Protein AF-A0A2D4LX87-F1 (afdb_monomer)

Solvent-accessible surface area (backbone atoms only 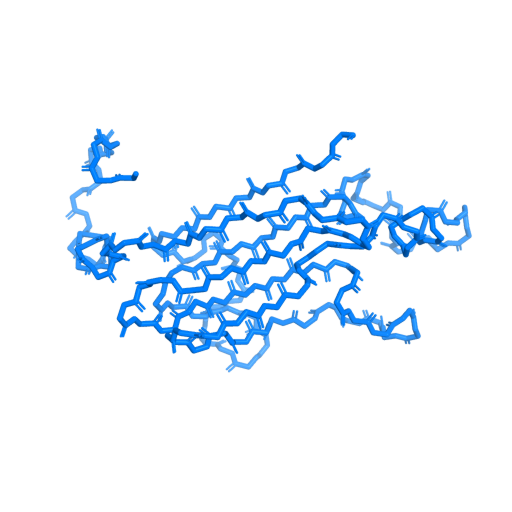— not comparable to full-atom values): 7524 Å² total; per-residue (Å²): 117,94,82,64,87,62,94,69,82,49,65,66,34,54,57,49,60,68,52,34,70,70,32,67,46,80,44,83,53,98,79,29,32,35,37,34,31,59,12,90,42,43,32,25,38,34,28,59,48,66,49,62,90,88,51,93,65,86,59,66,45,76,43,48,52,80,39,71,45,69,51,36,33,64,70,53,29,61,68,65,68,55,94,80,49,75,80,62,64,79,46,93,56,51,58,44,30,35,40,37,26,53,74,46,64,41,28,93,94,36,94,32,68,45,68,86,71,37,74,46,64,54,75,45,76,65,130

pLDDT: mean 85.05, std 15.91, range [44.09, 98.56]

Foldseek 3Di:
DLPDDDVPPPPQLVVQSVQCVVNWDWDQDPFAIKIARQTQAKKWKWAPQQDDLPDPDIDIDIAHHGDMDRQTGPVSLVVSPDPPPPVVVVDVQRSQKMKMATRADEPDVHPHPDSVPGSDIDMDGDD

Structure (mmCIF, N/CA/C/O backbone):
data_AF-A0A2D4LX87-F1
#
_entry.id   AF-A0A2D4LX87-F1
#
loop_
_atom_site.group_PDB
_atom_site.id
_atom_site.type_symbol
_atom_site.label_atom_id
_atom_site.label_alt_id
_atom_site.label_comp_id
_atom_site.label_asym_id
_atom_site.label_entity_id
_atom_site.label_seq_id
_atom_site.pdbx_PDB_ins_code
_atom_site.Cartn_x
_atom_site.Cartn_y
_atom_site.Cartn_z
_atom_site.occupancy
_atom_site.B_iso_or_equiv
_atom_site.auth_seq_id
_atom_site.auth_comp_id
_atom_site.auth_asym_id
_atom_site.auth_atom_id
_atom_site.pdbx_PDB_model_num
ATOM 1 N N . LEU A 1 1 ? 4.183 -9.083 11.872 1.00 60.09 1 LEU A N 1
ATOM 2 C CA . LEU A 1 1 ? 4.337 -7.751 12.520 1.00 60.09 1 LEU A CA 1
ATOM 3 C C . LEU A 1 1 ? 4.019 -7.750 14.021 1.00 60.09 1 LEU A C 1
ATOM 5 O O . LEU A 1 1 ? 4.674 -7.015 14.745 1.00 60.09 1 LEU A O 1
ATOM 9 N N . GLY A 1 2 ? 3.056 -8.545 14.514 1.00 57.84 2 GLY A N 1
ATOM 10 C CA . GLY A 1 2 ? 2.682 -8.560 15.942 1.00 57.84 2 GLY A CA 1
ATOM 11 C C . GLY A 1 2 ? 3.792 -8.967 16.925 1.00 57.84 2 GLY A C 1
ATOM 12 O O . GLY A 1 2 ? 3.725 -8.580 18.082 1.00 57.84 2 GLY A O 1
ATOM 13 N N . GLN A 1 3 ? 4.823 -9.676 16.455 1.00 53.53 3 GLN A N 1
ATOM 14 C CA . GLN A 1 3 ? 5.973 -10.123 17.256 1.00 53.53 3 GLN A CA 1
ATOM 15 C C . GLN A 1 3 ? 7.212 -9.215 17.147 1.00 53.53 3 GLN A C 1
ATOM 17 O O . GLN A 1 3 ? 8.218 -9.476 17.797 1.00 53.53 3 GLN A O 1
ATOM 22 N N . LEU A 1 4 ? 7.173 -8.154 16.329 1.00 60.81 4 LEU A N 1
ATOM 23 C CA . LEU A 1 4 ? 8.292 -7.213 16.244 1.00 60.81 4 LEU A CA 1
ATOM 24 C C . LEU A 1 4 ? 8.262 -6.299 17.472 1.00 60.81 4 LEU A C 1
ATOM 26 O O . LEU A 1 4 ? 7.473 -5.350 17.530 1.00 60.81 4 LEU A O 1
ATOM 30 N N . ASN A 1 5 ? 9.107 -6.583 18.460 1.00 53.81 5 ASN A N 1
ATOM 31 C CA . ASN A 1 5 ? 9.314 -5.684 19.587 1.00 53.81 5 ASN A CA 1
ATOM 32 C C . ASN A 1 5 ? 10.016 -4.424 19.083 1.00 53.81 5 ASN A C 1
ATOM 34 O O . ASN A 1 5 ? 11.194 -4.435 18.752 1.00 53.81 5 ASN A O 1
ATOM 38 N N . SER A 1 6 ? 9.266 -3.329 19.002 1.00 62.44 6 SER A N 1
ATOM 39 C CA . SER A 1 6 ? 9.862 -2.001 19.019 1.00 62.44 6 SER A CA 1
ATOM 40 C C . SER A 1 6 ? 9.615 -1.459 20.414 1.00 62.44 6 SER A C 1
ATOM 42 O O . SER A 1 6 ? 8.446 -1.381 20.800 1.00 62.44 6 SER A O 1
ATOM 44 N N . ASP A 1 7 ? 10.646 -0.996 21.117 1.00 58.88 7 ASP A N 1
ATOM 45 C CA . ASP A 1 7 ? 10.539 -0.321 22.429 1.00 58.88 7 ASP A CA 1
ATOM 46 C C . ASP A 1 7 ? 9.758 1.009 22.379 1.00 58.88 7 ASP A C 1
ATOM 48 O O . ASP A 1 7 ? 9.729 1.805 23.319 1.00 58.88 7 ASP A O 1
ATOM 52 N N . ASN A 1 8 ? 9.094 1.273 21.256 1.00 60.53 8 ASN A N 1
ATOM 53 C CA . ASN A 1 8 ? 8.313 2.456 21.007 1.00 60.53 8 ASN A CA 1
ATOM 54 C C . ASN A 1 8 ? 7.007 2.409 21.821 1.00 60.53 8 ASN A C 1
ATOM 56 O O . ASN A 1 8 ? 6.001 1.830 21.405 1.00 60.53 8 ASN A O 1
ATOM 60 N N . LYS A 1 9 ? 7.025 3.072 22.983 1.00 64.94 9 LYS A N 1
ATOM 61 C CA . LYS A 1 9 ? 5.884 3.269 23.901 1.00 64.94 9 LYS A CA 1
ATOM 62 C C . LYS A 1 9 ? 4.754 4.135 23.319 1.00 64.94 9 LYS A C 1
ATOM 64 O O . LYS A 1 9 ? 3.827 4.509 24.033 1.00 64.94 9 LYS A O 1
ATOM 69 N N . ASN A 1 10 ? 4.809 4.492 22.035 1.00 83.62 10 ASN A N 1
ATOM 70 C CA . ASN A 1 10 ? 3.800 5.336 21.414 1.00 83.62 10 ASN A CA 1
ATOM 71 C C . ASN A 1 10 ? 2.455 4.596 21.302 1.00 83.62 10 ASN A C 1
ATOM 73 O O . ASN A 1 10 ? 2.272 3.687 20.488 1.00 83.62 10 ASN A O 1
ATOM 77 N N . HIS A 1 11 ? 1.481 5.046 22.091 1.00 86.69 11 HIS A N 1
ATOM 78 C CA . HIS A 1 11 ? 0.128 4.496 22.1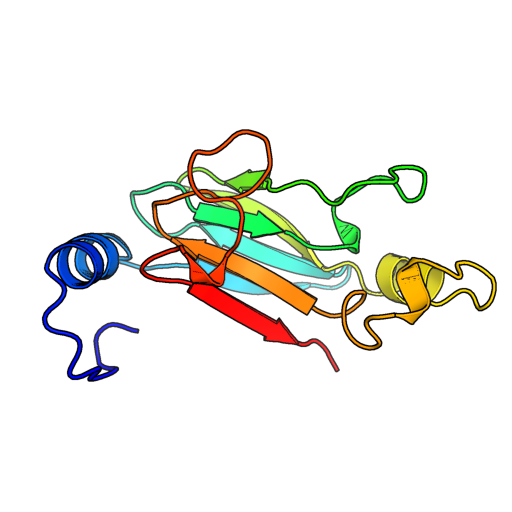49 1.00 86.69 11 HIS A CA 1
ATOM 79 C C . HIS A 1 11 ? -0.577 4.449 20.780 1.00 86.69 11 HIS A C 1
ATOM 81 O O . HIS A 1 11 ? -1.363 3.538 20.510 1.00 86.69 11 HIS A O 1
ATOM 87 N N . LEU A 1 12 ? -0.279 5.388 19.871 1.00 87.69 12 LEU A N 1
ATOM 88 C CA . LEU A 1 12 ? -0.835 5.364 18.517 1.00 87.69 12 LEU A CA 1
ATOM 89 C C . LEU A 1 12 ? -0.302 4.178 17.699 1.00 87.69 12 LEU A C 1
ATOM 91 O O . LEU A 1 12 ? -1.067 3.561 16.956 1.00 87.69 12 LEU A O 1
ATOM 95 N N . VAL A 1 13 ? 0.984 3.848 17.846 1.00 88.62 13 VAL A N 1
ATOM 96 C CA . VAL A 1 13 ? 1.618 2.712 17.160 1.00 88.62 13 VAL A CA 1
ATOM 97 C C . VAL A 1 13 ? 1.003 1.405 17.638 1.00 88.62 13 VAL A C 1
ATOM 99 O O . VAL A 1 13 ? 0.608 0.584 16.815 1.00 88.62 13 VAL A O 1
ATOM 102 N N . GLN A 1 14 ? 0.824 1.244 18.950 1.00 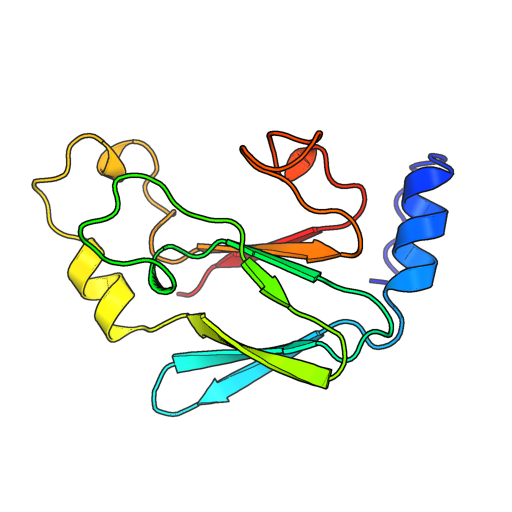90.00 14 GLN A N 1
ATOM 103 C CA . GLN A 1 14 ? 0.178 0.062 19.529 1.00 90.00 14 GLN A CA 1
ATOM 104 C C . GLN A 1 14 ? -1.267 -0.100 19.032 1.00 90.00 14 GLN A C 1
ATOM 106 O O . GLN A 1 14 ? -1.647 -1.177 18.569 1.00 90.00 14 GLN A O 1
ATOM 111 N N . LYS A 1 15 ? -2.052 0.988 19.030 1.00 91.19 15 LYS A N 1
ATOM 112 C CA . LYS A 1 15 ? -3.427 0.991 18.504 1.00 91.19 15 LYS A CA 1
ATOM 113 C C . LYS A 1 15 ? -3.501 0.605 17.031 1.00 91.19 15 LYS A C 1
ATOM 115 O O . LYS A 1 15 ? -4.407 -0.128 16.646 1.00 91.19 15 LYS A O 1
ATOM 120 N N . VAL A 1 16 ? -2.597 1.113 16.192 1.00 92.75 16 VAL A N 1
ATOM 121 C CA . VAL A 1 16 ? -2.589 0.753 14.766 1.00 92.75 16 VAL A CA 1
ATOM 122 C C . VAL A 1 16 ? -2.109 -0.678 14.563 1.00 92.75 16 VAL A C 1
ATOM 124 O O . VAL A 1 16 ? -2.731 -1.402 13.793 1.00 92.75 16 VAL A O 1
ATOM 127 N N . ARG A 1 17 ? -1.087 -1.128 15.297 1.00 92.00 17 ARG A N 1
ATOM 128 C CA . ARG A 1 17 ? -0.583 -2.505 15.224 1.00 92.00 17 ARG A CA 1
ATOM 129 C C . ARG A 1 17 ? -1.665 -3.532 15.557 1.00 92.00 17 ARG A C 1
ATOM 131 O O . ARG A 1 17 ? -1.809 -4.504 14.823 1.00 92.00 17 ARG A O 1
ATOM 138 N N . ALA A 1 18 ? -2.465 -3.284 16.595 1.00 91.81 18 ALA A N 1
ATOM 139 C CA . ALA A 1 18 ? -3.599 -4.140 16.952 1.00 91.81 18 ALA A CA 1
ATOM 140 C C . ALA A 1 18 ? -4.659 -4.227 15.836 1.00 91.81 18 ALA A C 1
ATOM 142 O O . ALA A 1 18 ? -5.317 -5.250 15.679 1.00 91.81 18 ALA A O 1
ATOM 143 N N . LYS A 1 19 ? -4.796 -3.173 15.021 1.00 94.50 19 LYS A N 1
ATOM 144 C CA . LYS A 1 19 ? -5.740 -3.105 13.896 1.00 94.50 19 LYS A CA 1
ATOM 145 C C . LYS A 1 19 ? -5.241 -3.764 12.611 1.00 94.50 19 LYS A C 1
ATOM 147 O O . LYS A 1 19 ? -6.023 -3.896 11.676 1.00 94.50 19 LYS A O 1
ATOM 152 N N . ILE A 1 20 ? -3.975 -4.181 12.540 1.00 95.31 20 ILE A N 1
ATOM 153 C CA . ILE A 1 20 ? -3.452 -4.874 11.354 1.00 95.31 20 ILE A CA 1
ATOM 154 C C . ILE A 1 20 ? -4.190 -6.206 11.150 1.00 95.31 20 ILE A C 1
ATOM 156 O O . ILE A 1 20 ? -4.509 -6.549 10.015 1.00 95.31 20 ILE A O 1
ATOM 160 N N . GLY A 1 21 ? -4.514 -6.936 12.224 1.00 94.50 21 GLY A N 1
ATOM 161 C CA . GLY A 1 21 ? -5.214 -8.222 12.129 1.00 94.50 21 GLY A CA 1
ATOM 162 C C . GLY A 1 21 ? -4.480 -9.204 11.207 1.00 94.50 21 GLY A C 1
ATOM 163 O O . GLY A 1 21 ? -3.264 -9.361 11.320 1.00 94.50 21 GLY A O 1
ATOM 164 N N . TYR A 1 22 ? -5.200 -9.810 10.256 1.00 95.62 22 TYR A N 1
ATOM 165 C CA . TYR A 1 22 ? -4.612 -10.686 9.228 1.00 95.62 22 TYR A CA 1
ATOM 166 C C . TYR A 1 22 ? -3.706 -9.955 8.219 1.00 95.62 22 TYR A C 1
ATOM 168 O O . TYR A 1 22 ? -3.029 -10.605 7.428 1.00 95.62 22 TYR A O 1
ATOM 176 N N . GLY A 1 23 ? -3.662 -8.620 8.248 1.00 96.69 23 GLY A N 1
ATOM 177 C CA . GLY A 1 23 ? -2.734 -7.812 7.465 1.00 96.69 23 GLY A CA 1
ATOM 178 C C . GLY A 1 23 ? -2.986 -7.880 5.963 1.00 96.69 23 GLY A C 1
ATOM 179 O O . GLY A 1 23 ? -4.105 -7.666 5.496 1.00 96.69 23 GLY A O 1
ATOM 180 N N . ILE A 1 24 ? -1.919 -8.130 5.210 1.00 97.75 24 ILE A N 1
ATOM 181 C CA . ILE A 1 24 ? -1.950 -8.242 3.752 1.00 97.75 24 ILE A CA 1
ATOM 182 C C . ILE A 1 24 ? -1.443 -9.611 3.313 1.00 97.75 24 ILE A C 1
ATOM 184 O O . ILE A 1 24 ? -0.639 -10.235 4.005 1.00 97.75 24 ILE A O 1
ATOM 188 N N . GLN A 1 25 ? -1.878 -10.034 2.133 1.00 98.00 25 GLN A N 1
ATOM 189 C CA . GLN A 1 25 ? -1.291 -11.149 1.401 1.00 98.00 25 GLN A CA 1
ATOM 190 C C . GLN A 1 25 ? -0.752 -10.626 0.073 1.00 98.00 25 GLN A C 1
ATOM 192 O O . GLN A 1 25 ? -1.432 -9.868 -0.615 1.00 98.00 25 GLN A O 1
ATOM 197 N N . LEU A 1 26 ? 0.467 -11.029 -0.269 1.00 97.38 26 LEU A N 1
ATOM 198 C CA . LEU A 1 26 ? 1.085 -10.750 -1.559 1.00 97.38 26 LEU A CA 1
ATOM 199 C C . LEU A 1 26 ? 1.089 -12.037 -2.377 1.00 97.38 26 LEU A C 1
ATOM 201 O O . LEU A 1 26 ? 1.447 -13.090 -1.852 1.00 97.38 26 LEU A O 1
ATOM 205 N N . SER A 1 27 ? 0.691 -11.942 -3.640 1.00 97.25 27 SER A N 1
ATOM 206 C CA . SER A 1 27 ? 0.712 -13.045 -4.599 1.00 97.25 27 SER A CA 1
ATOM 207 C C . SER A 1 27 ? 1.540 -12.630 -5.802 1.00 97.25 27 SER A C 1
ATOM 209 O O . SER A 1 27 ? 1.303 -11.562 -6.364 1.00 97.25 27 SER A O 1
ATOM 211 N N . LYS A 1 28 ? 2.515 -13.453 -6.188 1.00 96.19 28 LYS A N 1
ATOM 212 C CA . LYS A 1 28 ? 3.212 -13.292 -7.463 1.00 96.19 28 LYS A CA 1
ATOM 213 C C . LYS A 1 28 ? 2.443 -14.088 -8.509 1.00 96.19 28 LYS A C 1
ATOM 215 O O . LYS A 1 28 ? 2.378 -15.311 -8.426 1.00 96.19 28 LYS A O 1
ATOM 220 N N . GLU A 1 29 ? 1.873 -13.379 -9.465 1.00 95.75 29 GLU A N 1
ATOM 221 C CA . GLU A 1 29 ? 1.079 -13.927 -10.558 1.00 95.75 29 GLU A CA 1
ATOM 222 C C . GLU A 1 29 ? 1.803 -13.672 -11.888 1.00 95.75 29 GLU A C 1
ATOM 224 O O . GLU A 1 29 ? 2.861 -13.038 -11.920 1.00 95.75 29 GLU A O 1
ATOM 229 N N . VAL A 1 30 ? 1.274 -14.213 -12.989 1.00 93.81 30 VAL A N 1
ATOM 230 C CA . VAL A 1 30 ? 1.923 -14.126 -14.313 1.00 93.81 30 VAL A CA 1
ATOM 231 C C . VAL A 1 30 ? 2.071 -12.678 -14.771 1.00 93.81 30 VAL A C 1
ATOM 233 O O . VAL A 1 30 ? 3.062 -12.329 -15.404 1.00 93.81 30 VAL A O 1
ATOM 236 N N . ASP A 1 31 ? 1.100 -11.831 -14.443 1.00 92.38 31 ASP A N 1
ATOM 237 C CA . ASP A 1 31 ? 1.057 -10.453 -14.907 1.00 92.38 31 ASP A CA 1
ATOM 238 C C . ASP A 1 31 ? 1.719 -9.464 -13.935 1.00 92.38 31 ASP A C 1
ATOM 240 O O . ASP A 1 31 ? 1.969 -8.323 -14.314 1.00 92.38 31 ASP A O 1
ATOM 244 N N . GLY A 1 32 ? 2.017 -9.853 -12.693 1.00 95.31 32 GLY A N 1
ATOM 245 C CA . GLY A 1 32 ? 2.613 -8.960 -11.702 1.00 95.31 32 GLY A CA 1
ATOM 246 C C . GLY A 1 32 ? 2.452 -9.443 -10.266 1.00 95.31 32 GLY A C 1
ATOM 247 O O . GLY A 1 32 ? 2.183 -10.612 -9.999 1.00 95.31 32 GLY A O 1
ATOM 248 N N . VAL A 1 33 ? 2.629 -8.528 -9.314 1.00 97.38 33 VAL A N 1
ATOM 249 C CA . VAL A 1 33 ? 2.438 -8.812 -7.888 1.00 97.38 33 VAL A CA 1
ATOM 250 C C . VAL A 1 33 ? 1.150 -8.170 -7.410 1.00 97.38 33 VAL A C 1
ATOM 252 O O . VAL A 1 33 ? 0.987 -6.949 -7.446 1.00 97.38 33 VAL A O 1
ATOM 255 N N . TRP A 1 34 ? 0.245 -9.005 -6.918 1.00 97.94 34 TRP A N 1
ATOM 256 C CA . TRP A 1 34 ? -1.038 -8.602 -6.372 1.00 97.94 34 TRP A CA 1
ATOM 257 C C . TRP A 1 34 ? -0.971 -8.485 -4.860 1.00 97.94 34 TRP A C 1
ATOM 259 O O . TRP A 1 34 ? -0.417 -9.339 -4.167 1.00 97.94 34 TRP A O 1
ATOM 269 N N . LEU A 1 35 ? -1.572 -7.420 -4.343 1.00 98.38 35 LEU A N 1
ATOM 270 C CA . LEU A 1 35 ? -1.750 -7.195 -2.924 1.00 98.38 35 LEU A CA 1
ATOM 271 C C . LEU A 1 35 ? -3.223 -7.363 -2.570 1.00 98.38 35 LEU A C 1
ATOM 273 O O . LEU A 1 35 ? -4.082 -6.701 -3.145 1.00 98.38 35 LEU A O 1
ATOM 277 N N . TYR A 1 36 ? -3.495 -8.196 -1.573 1.00 98.25 36 TYR A N 1
ATOM 278 C CA . TYR A 1 36 ? -4.826 -8.478 -1.046 1.00 98.25 36 TYR A CA 1
ATOM 279 C C . TYR A 1 36 ? -4.929 -7.951 0.385 1.00 98.25 36 TYR A C 1
ATOM 281 O O . TYR A 1 36 ? -4.146 -8.346 1.258 1.00 98.25 3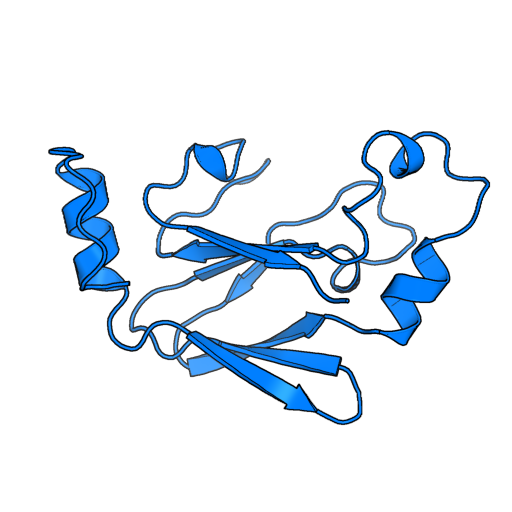6 TYR A O 1
ATOM 289 N N . ASN A 1 37 ? -5.900 -7.076 0.656 1.00 98.50 37 ASN A N 1
ATOM 290 C CA . ASN A 1 37 ? -6.136 -6.574 2.006 1.00 98.50 37 ASN A CA 1
ATOM 291 C C . ASN A 1 37 ? -6.999 -7.561 2.806 1.00 98.50 37 ASN A C 1
ATOM 293 O O . ASN A 1 37 ? -8.218 -7.613 2.642 1.00 98.50 37 ASN A O 1
ATOM 297 N N . ARG A 1 38 ? -6.365 -8.315 3.709 1.00 98.19 38 ARG A N 1
ATOM 298 C CA . ARG A 1 38 ? -7.035 -9.275 4.602 1.00 98.19 38 ARG A CA 1
ATOM 299 C C . ARG A 1 38 ? -7.362 -8.688 5.977 1.00 98.19 38 ARG A C 1
ATOM 301 O O . ARG A 1 38 ? -7.967 -9.365 6.804 1.00 98.19 38 ARG A O 1
ATOM 308 N N . SER A 1 39 ? -6.958 -7.450 6.246 1.00 97.38 39 SER A N 1
ATOM 309 C CA . SER A 1 39 ? -7.274 -6.758 7.492 1.00 97.38 39 SER A CA 1
ATOM 310 C C . SER A 1 39 ? -8.711 -6.232 7.493 1.00 97.38 39 SER A C 1
ATOM 312 O O . SER A 1 39 ? -9.330 -6.063 6.447 1.00 97.38 39 SER A O 1
ATOM 314 N N . SER A 1 40 ? -9.236 -5.904 8.673 1.00 98.00 40 SER A N 1
ATOM 315 C CA . SER A 1 40 ? -10.553 -5.264 8.822 1.00 98.00 40 SER A CA 1
ATOM 316 C C . SER A 1 40 ? -10.529 -3.749 8.576 1.00 98.00 40 SER A C 1
ATOM 318 O O . SER A 1 40 ? -11.546 -3.083 8.764 1.00 98.00 40 SER A O 1
ATOM 320 N N . TYR A 1 41 ? -9.383 -3.176 8.189 1.00 98.19 41 TYR A N 1
ATOM 321 C CA . TYR A 1 41 ? -9.219 -1.738 7.981 1.00 98.19 41 TYR A CA 1
ATOM 322 C C . TYR A 1 41 ? -8.607 -1.424 6.612 1.00 98.19 41 TYR A C 1
ATOM 324 O O . TYR A 1 41 ? -7.947 -2.267 6.012 1.00 98.19 41 TYR A O 1
ATOM 332 N N . PRO A 1 42 ? -8.791 -0.201 6.088 1.00 98.25 42 PRO A N 1
ATOM 333 C CA . PRO A 1 42 ? -8.101 0.199 4.875 1.00 98.25 42 PRO A CA 1
ATOM 334 C C . PRO A 1 42 ? -6.584 0.205 5.056 1.00 98.25 42 PRO A C 1
ATOM 336 O O . PRO A 1 42 ? -6.060 0.599 6.106 1.00 98.25 42 PRO A O 1
ATOM 339 N N . ILE A 1 43 ? -5.899 -0.158 3.985 1.00 98.50 43 ILE A N 1
ATOM 340 C CA . ILE A 1 43 ? -4.469 0.067 3.798 1.00 98.50 43 ILE A CA 1
ATOM 341 C C . ILE A 1 43 ? -4.278 1.096 2.689 1.00 98.50 43 ILE A C 1
ATOM 343 O O . ILE A 1 43 ? -5.203 1.389 1.925 1.00 98.50 43 ILE A O 1
ATOM 347 N N . PHE A 1 44 ? -3.078 1.643 2.610 1.00 98.06 44 PHE A N 1
ATOM 348 C CA . PHE A 1 44 ? -2.725 2.650 1.624 1.00 98.06 44 PHE A CA 1
ATOM 349 C C . PHE A 1 44 ? -1.440 2.217 0.938 1.00 98.06 44 PHE A C 1
ATOM 351 O O . PHE A 1 44 ? -0.531 1.748 1.618 1.00 98.06 44 PHE A O 1
ATOM 358 N N . ILE A 1 45 ? -1.380 2.331 -0.383 1.00 97.12 45 ILE A N 1
ATOM 359 C CA . ILE A 1 45 ? -0.281 1.837 -1.211 1.00 97.12 45 ILE A CA 1
ATOM 360 C C . ILE A 1 45 ? 0.180 2.919 -2.185 1.00 97.12 45 ILE A C 1
ATOM 362 O O . ILE A 1 45 ? -0.638 3.641 -2.747 1.00 97.12 45 ILE A O 1
ATOM 366 N N . LYS A 1 46 ? 1.491 3.005 -2.399 1.00 93.81 46 LYS A N 1
ATOM 367 C CA . LYS A 1 46 ? 2.120 3.805 -3.451 1.00 93.81 46 LYS A CA 1
ATOM 368 C C . LYS A 1 46 ? 3.120 2.932 -4.203 1.00 93.81 46 LYS A C 1
ATOM 370 O O . LYS A 1 46 ? 3.938 2.262 -3.572 1.00 93.81 46 LYS A O 1
ATOM 375 N N . SER A 1 47 ? 3.044 2.952 -5.527 1.00 92.19 47 SER A N 1
ATOM 376 C CA . SER A 1 47 ? 3.890 2.175 -6.437 1.00 92.19 47 SER A CA 1
ATOM 377 C C . SER A 1 47 ? 3.985 2.913 -7.763 1.00 92.19 47 SER A C 1
ATOM 379 O O . SER A 1 47 ? 2.964 3.388 -8.254 1.00 92.19 47 SER A O 1
ATOM 381 N N . ALA A 1 48 ? 5.173 2.969 -8.365 1.00 88.44 48 ALA A N 1
ATOM 382 C CA . ALA A 1 48 ? 5.365 3.626 -9.660 1.00 88.44 48 ALA A CA 1
ATOM 383 C C . ALA A 1 48 ? 4.523 2.996 -10.784 1.00 88.44 48 ALA A C 1
ATOM 385 O O . ALA A 1 48 ? 4.110 3.666 -11.721 1.00 88.44 48 ALA A O 1
ATOM 386 N N . THR A 1 49 ? 4.227 1.704 -10.662 1.00 90.69 49 THR A N 1
ATOM 387 C CA . THR A 1 49 ? 3.523 0.921 -11.691 1.00 90.69 49 THR A CA 1
ATOM 388 C C . THR A 1 49 ? 1.992 1.028 -11.625 1.00 90.69 49 THR A C 1
ATOM 390 O O . THR A 1 49 ? 1.300 0.562 -12.539 1.00 90.69 49 THR A O 1
ATOM 393 N N . LEU A 1 50 ? 1.458 1.640 -10.558 1.00 89.81 50 LEU A N 1
ATOM 394 C CA . LEU A 1 50 ? 0.020 1.865 -10.369 1.00 89.81 50 LEU A CA 1
ATOM 395 C C . LEU A 1 50 ? -0.496 3.090 -11.121 1.00 89.81 50 LEU A C 1
ATOM 397 O O . LEU A 1 50 ? -1.669 3.124 -11.492 1.00 89.81 50 LEU A O 1
ATOM 401 N N . ASP A 1 51 ? 0.360 4.083 -11.328 1.00 81.94 51 ASP A N 1
ATOM 402 C CA . ASP A 1 51 ? -0.031 5.352 -11.924 1.00 81.94 51 ASP A CA 1
ATOM 403 C C . ASP A 1 51 ? 0.180 5.342 -13.446 1.00 81.94 51 ASP A C 1
ATOM 405 O O . ASP A 1 51 ? 0.850 4.473 -14.013 1.00 81.94 51 ASP A O 1
ATOM 409 N N . ASN A 1 52 ? -0.452 6.296 -14.132 1.00 71.94 52 ASN A N 1
ATOM 410 C CA . ASN A 1 52 ? -0.210 6.511 -15.556 1.00 71.94 52 ASN A CA 1
ATOM 411 C C . ASN A 1 52 ? 1.256 6.960 -15.741 1.00 71.94 52 ASN A C 1
ATOM 413 O O . ASN A 1 52 ? 1.665 7.860 -15.005 1.00 71.94 52 ASN A O 1
ATOM 417 N N . PRO A 1 53 ? 2.030 6.406 -16.697 1.00 67.19 53 PRO A N 1
ATOM 418 C CA . PRO A 1 53 ? 3.363 6.919 -17.031 1.00 67.19 53 PRO A CA 1
ATOM 419 C C . PRO A 1 53 ? 3.398 8.430 -17.322 1.00 67.19 53 PRO A C 1
ATOM 421 O O . PRO A 1 53 ? 4.407 9.067 -17.047 1.00 67.19 53 PRO A O 1
ATOM 424 N N . ASP A 1 54 ? 2.301 9.027 -17.800 1.00 66.56 54 ASP A N 1
ATOM 425 C CA . ASP A 1 54 ? 2.213 10.478 -18.033 1.00 66.56 54 ASP A CA 1
ATOM 426 C C . ASP A 1 54 ? 1.964 11.295 -16.746 1.00 66.56 54 ASP A C 1
ATOM 428 O O . ASP A 1 54 ? 1.985 12.531 -16.757 1.00 66.56 54 ASP A O 1
ATOM 432 N N . SER A 1 55 ? 1.687 10.629 -15.620 1.00 68.19 55 SER A N 1
ATOM 433 C CA . SER A 1 55 ? 1.462 11.288 -14.335 1.00 68.19 55 SER A CA 1
ATOM 434 C C . SER A 1 55 ? 2.784 11.724 -13.719 1.00 68.19 55 SER A C 1
ATOM 436 O O . SER A 1 55 ? 3.622 10.910 -13.342 1.00 68.19 55 SER A O 1
ATOM 438 N N . ARG A 1 56 ? 2.926 13.032 -13.501 1.00 65.31 56 ARG A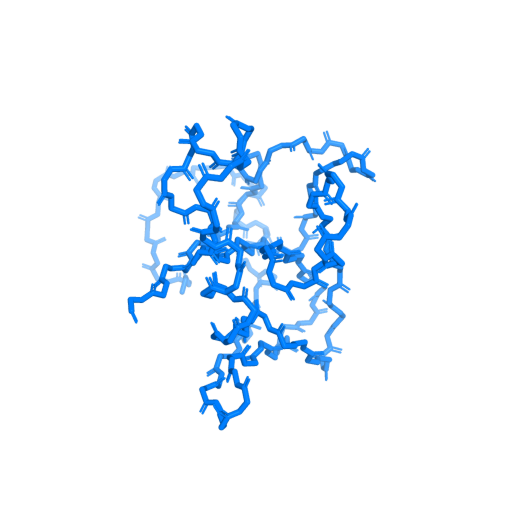 N 1
ATOM 439 C CA . ARG A 1 56 ? 4.094 13.616 -12.820 1.00 65.31 56 ARG A CA 1
ATOM 440 C C . ARG A 1 56 ? 4.133 13.337 -11.316 1.00 65.31 56 ARG A C 1
ATOM 442 O O . ARG A 1 56 ? 5.119 13.648 -10.658 1.00 65.31 56 ARG A O 1
ATOM 449 N N . THR A 1 57 ? 3.057 12.800 -10.743 1.00 69.44 57 THR A N 1
ATOM 450 C CA . THR A 1 57 ? 2.942 12.571 -9.300 1.00 69.44 57 THR A CA 1
ATOM 451 C C . THR A 1 57 ? 2.473 11.158 -9.006 1.00 69.44 57 THR A C 1
ATOM 453 O O . THR A 1 57 ? 1.418 10.747 -9.495 1.00 69.44 57 THR A O 1
ATOM 456 N N . LEU A 1 58 ? 3.223 10.457 -8.152 1.00 75.94 58 LEU A N 1
ATOM 457 C CA . LEU A 1 58 ? 2.817 9.157 -7.629 1.00 75.94 58 LEU A CA 1
ATOM 458 C C . LEU A 1 58 ? 1.698 9.319 -6.599 1.00 75.94 58 LEU A C 1
ATOM 460 O O . LEU A 1 58 ? 1.858 10.045 -5.610 1.00 75.94 58 LEU A O 1
ATOM 464 N N . LEU A 1 59 ? 0.583 8.626 -6.812 1.00 86.88 59 LEU A N 1
ATOM 465 C CA . LEU A 1 59 ? -0.592 8.707 -5.955 1.00 86.88 59 LEU A CA 1
ATOM 466 C C . LEU A 1 59 ? -0.576 7.622 -4.878 1.00 86.88 59 LEU A C 1
ATOM 468 O O . LEU A 1 59 ? -0.048 6.521 -5.040 1.00 86.88 59 LEU A O 1
ATOM 472 N N . VAL A 1 60 ? -1.185 7.949 -3.739 1.00 93.62 60 VAL A N 1
ATOM 473 C CA . VAL A 1 60 ? -1.429 6.986 -2.665 1.00 93.62 60 VAL A CA 1
ATOM 474 C C . VAL A 1 60 ? -2.842 6.443 -2.822 1.00 93.62 60 VAL A C 1
ATOM 476 O O . VAL A 1 60 ? -3.825 7.149 -2.599 1.00 93.62 60 VAL A O 1
ATOM 479 N N . HIS A 1 61 ? -2.935 5.171 -3.186 1.00 95.38 61 HIS A N 1
ATOM 480 C CA . HIS A 1 61 ? -4.189 4.463 -3.409 1.00 95.38 61 HIS A CA 1
ATOM 481 C C . HIS A 1 61 ? -4.683 3.835 -2.107 1.00 95.38 61 HIS A C 1
ATOM 483 O O . HIS A 1 61 ? -3.912 3.238 -1.355 1.00 95.38 61 HIS A O 1
ATOM 489 N N . LYS A 1 62 ? -5.983 3.950 -1.822 1.00 97.62 62 LYS A N 1
ATOM 490 C CA . LYS A 1 62 ? -6.618 3.341 -0.645 1.00 97.62 62 LYS A CA 1
ATOM 491 C C . LYS A 1 62 ? -7.261 2.012 -1.029 1.00 97.62 62 LYS A C 1
ATOM 493 O O . LYS A 1 62 ? -8.166 1.990 -1.854 1.00 97.62 62 LYS A O 1
ATOM 498 N N . VAL A 1 63 ? -6.866 0.929 -0.365 1.00 98.31 63 VAL A N 1
ATOM 499 C CA . VAL A 1 63 ? -7.4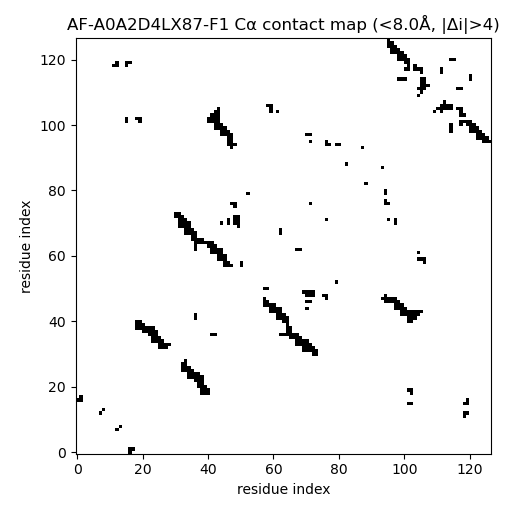16 -0.416 -0.597 1.00 98.31 63 VAL A CA 1
ATOM 500 C C . VAL A 1 63 ? -8.267 -0.830 0.599 1.00 98.31 63 VAL A C 1
ATOM 502 O O . VAL A 1 63 ? -7.785 -0.918 1.734 1.00 98.31 63 VAL A O 1
ATOM 505 N N . PHE A 1 64 ? -9.555 -1.067 0.364 1.00 98.56 64 PHE A N 1
ATOM 506 C CA . PHE A 1 64 ? -10.506 -1.463 1.404 1.00 98.56 64 PHE A CA 1
ATOM 507 C C . PHE A 1 64 ? -10.357 -2.944 1.803 1.00 98.56 64 PHE A C 1
ATOM 509 O O . PHE A 1 64 ? -9.795 -3.729 1.039 1.00 98.56 64 PHE A O 1
ATOM 516 N N . PRO A 1 65 ? -10.830 -3.340 3.001 1.00 98.56 65 PRO A N 1
ATOM 517 C CA . PRO A 1 65 ? -10.892 -4.743 3.419 1.00 98.56 65 PRO A CA 1
ATOM 518 C C . PRO A 1 65 ? -11.550 -5.645 2.372 1.00 98.56 65 PRO A C 1
ATOM 520 O O . PRO A 1 65 ? -12.626 -5.316 1.880 1.00 98.56 65 PRO A O 1
ATOM 523 N N . GLY A 1 66 ? -10.922 -6.778 2.053 1.00 98.00 66 GLY A N 1
ATOM 524 C CA . GLY A 1 66 ? -11.433 -7.752 1.082 1.00 98.00 66 GLY A CA 1
ATOM 525 C C . GLY A 1 66 ? -11.135 -7.430 -0.386 1.00 98.00 66 GLY A C 1
ATOM 526 O O . GLY A 1 66 ? -11.405 -8.266 -1.241 1.00 98.00 66 GLY A O 1
ATOM 527 N N . PHE A 1 67 ? -10.554 -6.266 -0.688 1.00 98.50 67 PHE A N 1
ATOM 528 C CA . PHE A 1 67 ? -10.171 -5.887 -2.050 1.00 98.50 67 PHE A CA 1
ATOM 529 C C . PHE A 1 67 ? -8.709 -6.230 -2.342 1.00 98.50 67 PHE A C 1
ATOM 531 O O . PHE A 1 67 ? -7.874 -6.339 -1.433 1.00 98.50 67 PHE A O 1
ATOM 538 N N . SER A 1 68 ? -8.403 -6.353 -3.632 1.00 97.88 68 SER A N 1
ATOM 539 C CA . SER A 1 68 ? -7.051 -6.513 -4.150 1.00 97.88 68 SER A CA 1
ATOM 540 C C . SER A 1 68 ? -6.676 -5.394 -5.115 1.00 97.88 68 SER A C 1
ATOM 542 O O . SER A 1 68 ? -7.530 -4.688 -5.651 1.00 97.88 68 SER A O 1
ATOM 544 N N . ILE A 1 69 ? -5.373 -5.218 -5.306 1.00 97.75 69 ILE A N 1
ATOM 545 C CA . ILE A 1 69 ? -4.803 -4.308 -6.293 1.00 97.75 69 ILE A CA 1
ATOM 546 C C . ILE A 1 69 ? -3.513 -4.912 -6.847 1.00 97.75 69 ILE A C 1
ATOM 548 O O . ILE A 1 69 ? -2.753 -5.540 -6.104 1.00 97.75 69 ILE A O 1
ATOM 552 N N . LYS A 1 70 ? -3.242 -4.702 -8.136 1.00 97.00 70 LYS A N 1
ATOM 553 C CA . LYS A 1 70 ? -1.968 -5.070 -8.757 1.00 97.00 70 LYS A CA 1
ATOM 554 C C . LYS A 1 70 ? -0.878 -4.104 -8.297 1.00 97.00 70 LYS A C 1
ATOM 556 O O . LYS A 1 70 ? -0.652 -3.067 -8.905 1.00 97.00 70 LYS A O 1
ATOM 561 N N . ALA A 1 71 ? -0.256 -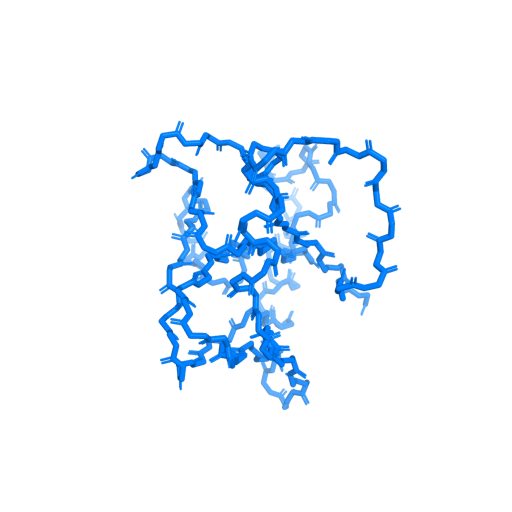4.415 -7.167 1.00 96.38 71 ALA A N 1
ATOM 562 C CA . ALA A 1 71 ? 0.713 -3.562 -6.489 1.00 96.38 71 ALA A CA 1
ATOM 563 C C . ALA A 1 71 ? 1.985 -3.308 -7.310 1.00 96.38 71 ALA A C 1
ATOM 565 O O . ALA A 1 71 ? 2.618 -2.264 -7.136 1.00 96.38 71 ALA A O 1
ATOM 566 N N . PHE A 1 72 ? 2.364 -4.254 -8.169 1.00 95.19 72 PHE A N 1
ATOM 567 C CA . PHE A 1 72 ? 3.562 -4.162 -8.993 1.00 95.19 72 PHE A CA 1
ATOM 568 C C . PHE A 1 72 ? 3.365 -4.817 -10.361 1.00 95.19 72 PHE A C 1
ATOM 570 O O . PHE A 1 72 ? 2.808 -5.912 -10.447 1.00 95.19 72 PHE A O 1
ATOM 577 N N . ASP A 1 73 ? 3.859 -4.174 -11.414 1.00 93.69 73 ASP A N 1
ATOM 578 C CA . ASP A 1 73 ? 3.859 -4.684 -12.787 1.00 93.69 73 ASP A CA 1
ATOM 579 C C . ASP A 1 73 ? 5.289 -4.635 -13.344 1.00 93.69 73 ASP A C 1
ATOM 581 O O . ASP A 1 73 ? 5.876 -3.557 -13.465 1.00 93.69 73 ASP A O 1
ATOM 585 N N . TYR A 1 74 ? 5.860 -5.808 -13.633 1.00 90.25 74 TYR A N 1
ATOM 586 C CA . TYR A 1 74 ? 7.262 -5.943 -14.037 1.00 90.25 74 TYR A CA 1
ATOM 587 C C . TYR A 1 74 ? 7.552 -5.209 -15.352 1.00 90.25 74 TYR A C 1
ATOM 589 O O . TYR A 1 74 ? 8.514 -4.448 -15.427 1.00 90.25 74 TYR A O 1
ATOM 597 N N . GLU A 1 75 ? 6.690 -5.370 -16.357 1.00 89.31 75 GLU A N 1
ATOM 598 C CA . GLU A 1 75 ? 6.864 -4.748 -17.673 1.00 89.31 75 GLU A CA 1
ATOM 599 C C . GLU A 1 75 ? 6.810 -3.222 -17.570 1.00 89.31 75 GLU A C 1
ATOM 601 O O . GLU A 1 75 ? 7.671 -2.515 -18.105 1.00 89.31 75 GLU A O 1
ATOM 606 N N . LYS A 1 76 ? 5.842 -2.696 -16.805 1.00 88.38 76 LYS A N 1
ATOM 607 C CA . LYS A 1 76 ? 5.775 -1.253 -16.546 1.00 88.38 76 LYS A CA 1
ATOM 608 C C . LYS A 1 76 ? 7.022 -0.756 -15.824 1.00 88.38 76 LYS A C 1
ATOM 610 O O . LYS A 1 76 ? 7.563 0.271 -16.228 1.00 88.38 76 LYS A O 1
ATOM 615 N N . ALA A 1 77 ? 7.495 -1.465 -14.800 1.00 86.81 77 ALA A N 1
ATOM 616 C CA . ALA A 1 77 ? 8.672 -1.061 -14.034 1.00 86.81 77 ALA A CA 1
ATOM 617 C C . ALA A 1 77 ? 9.926 -0.945 -14.916 1.00 86.81 77 ALA A C 1
ATOM 619 O O . ALA A 1 77 ? 10.632 0.059 -14.829 1.00 86.81 77 ALA A O 1
ATOM 620 N N . TYR A 1 78 ? 10.164 -1.904 -15.818 1.00 84.00 78 TYR A N 1
ATOM 621 C CA . TYR A 1 78 ? 11.263 -1.815 -16.787 1.00 84.00 78 TYR A CA 1
ATOM 622 C C . TYR A 1 78 ? 11.073 -0.665 -17.782 1.00 84.00 78 TYR A C 1
ATOM 624 O O . TYR A 1 78 ? 12.025 0.048 -18.095 1.00 84.00 78 TYR A O 1
ATOM 632 N N . SER A 1 79 ? 9.843 -0.419 -18.240 1.00 81.12 79 SER A N 1
ATOM 633 C CA . SER A 1 79 ? 9.553 0.677 -19.175 1.00 81.12 79 SER A CA 1
ATOM 634 C C . SER A 1 79 ? 9.756 2.079 -18.583 1.00 81.12 79 SER A C 1
ATOM 636 O O . SER A 1 79 ? 9.957 3.027 -19.345 1.00 81.12 79 SER A O 1
ATOM 638 N N . LEU A 1 80 ? 9.707 2.200 -17.250 1.00 75.69 80 LEU A N 1
ATOM 639 C CA . LEU A 1 80 ? 9.945 3.432 -16.493 1.00 75.69 80 LEU A CA 1
ATOM 640 C C . LEU A 1 80 ? 11.440 3.700 -16.249 1.00 75.69 80 LEU A C 1
ATOM 642 O O . LEU A 1 80 ? 11.802 4.822 -15.915 1.00 75.69 80 LEU A O 1
ATOM 646 N N . GLN A 1 81 ? 12.335 2.727 -16.461 1.00 67.62 81 GLN A N 1
ATOM 647 C CA . GLN A 1 81 ? 13.790 2.913 -16.327 1.00 67.62 81 GLN A CA 1
ATOM 648 C C . GLN A 1 81 ? 14.425 3.708 -17.492 1.00 67.62 81 GLN A C 1
ATOM 650 O O . GLN A 1 81 ? 15.622 3.575 -17.756 1.00 67.62 81 GLN A O 1
ATOM 655 N N . ARG A 1 82 ? 13.664 4.524 -18.237 1.00 56.28 82 ARG A N 1
ATOM 656 C CA . ARG A 1 82 ? 14.219 5.227 -19.401 1.00 56.28 82 ARG A CA 1
ATOM 657 C C . ARG A 1 82 ? 15.198 6.333 -18.975 1.00 56.28 82 ARG A C 1
ATOM 659 O O . ARG A 1 82 ? 14.886 7.125 -18.092 1.00 56.28 82 ARG A O 1
ATOM 666 N N . PRO A 1 83 ? 16.348 6.454 -19.657 1.00 50.25 83 PRO A N 1
ATOM 667 C CA . PRO A 1 83 ? 17.469 7.301 -19.237 1.00 50.25 83 PRO A CA 1
ATOM 668 C C . PRO A 1 83 ? 17.251 8.827 -19.302 1.00 50.25 83 PRO A C 1
ATOM 670 O O . PRO A 1 83 ? 18.152 9.558 -18.908 1.00 50.25 83 PRO A O 1
ATOM 673 N N . ASN A 1 84 ? 16.102 9.330 -19.776 1.00 50.41 84 ASN A N 1
ATOM 674 C CA . ASN A 1 84 ? 15.894 10.768 -20.023 1.00 50.41 84 ASN A CA 1
ATOM 675 C C . ASN A 1 84 ? 15.015 11.496 -18.990 1.00 50.41 84 ASN A C 1
ATOM 677 O O . ASN A 1 84 ? 14.880 12.717 -19.086 1.00 50.41 84 ASN A O 1
ATOM 681 N N . ASP A 1 85 ? 14.453 10.810 -17.992 1.00 53.31 85 ASP A N 1
ATOM 682 C CA . ASP A 1 85 ? 13.682 11.478 -16.936 1.00 53.31 85 ASP A CA 1
ATOM 683 C C . ASP A 1 85 ? 14.602 11.913 -15.788 1.00 53.31 85 ASP A C 1
ATOM 685 O O . ASP A 1 85 ? 14.783 11.225 -14.781 1.00 53.31 85 ASP A O 1
ATOM 689 N N . HIS A 1 86 ? 15.191 13.102 -15.946 1.00 53.31 86 HIS A N 1
ATOM 690 C CA . HIS A 1 86 ? 16.104 13.725 -14.979 1.00 53.31 86 HIS A CA 1
ATOM 691 C C . HIS A 1 86 ? 15.512 13.877 -13.559 1.00 53.31 86 HIS A C 1
ATOM 693 O O . HIS A 1 86 ? 16.272 13.946 -12.593 1.00 53.31 86 HIS A O 1
ATOM 699 N N . GLU A 1 87 ? 14.182 13.891 -13.402 1.00 51.44 87 GLU A N 1
ATOM 700 C CA . GLU A 1 87 ? 13.524 13.920 -12.084 1.00 51.44 87 GLU A CA 1
ATOM 701 C C . GLU A 1 87 ? 13.376 12.523 -11.449 1.00 51.44 87 GLU A C 1
ATOM 703 O O . GLU A 1 87 ? 13.399 12.403 -10.224 1.00 51.44 87 GLU A O 1
ATOM 708 N N . PHE A 1 88 ? 13.309 11.453 -12.251 1.00 50.19 88 PHE A N 1
ATOM 709 C CA . PHE A 1 88 ? 13.223 10.069 -11.761 1.00 50.19 88 PHE A CA 1
ATOM 710 C C . PHE A 1 88 ? 14.598 9.495 -11.372 1.00 50.19 88 PHE A C 1
ATOM 712 O O . PHE A 1 88 ? 14.689 8.603 -10.528 1.00 50.19 88 PHE A O 1
ATOM 719 N N . MET A 1 89 ? 15.685 10.048 -11.926 1.00 44.09 89 MET A N 1
ATOM 720 C CA . MET A 1 89 ? 17.065 9.624 -11.647 1.00 44.09 89 MET A CA 1
ATOM 721 C C . MET A 1 89 ? 17.595 10.000 -10.251 1.00 44.09 89 MET A C 1
ATOM 723 O O . MET A 1 89 ? 18.600 9.442 -9.816 1.00 44.09 89 MET A O 1
ATOM 727 N N . GLN A 1 90 ? 16.946 10.913 -9.520 1.00 45.06 90 GLN A N 1
ATOM 728 C CA . GLN A 1 90 ? 17.403 11.333 -8.182 1.00 45.06 90 GLN A CA 1
ATOM 729 C C . GLN A 1 90 ? 17.163 10.270 -7.097 1.00 45.06 90 GLN A C 1
ATOM 731 O O . GLN A 1 90 ? 17.689 10.387 -5.990 1.00 45.06 90 GLN A O 1
ATOM 736 N N . GLN A 1 91 ? 16.386 9.220 -7.383 1.00 51.22 91 GLN A N 1
ATOM 737 C CA . GLN A 1 91 ? 16.085 8.189 -6.396 1.00 51.22 91 GLN A CA 1
ATOM 738 C C . GLN A 1 91 ? 16.149 6.790 -7.045 1.00 51.22 91 GLN A C 1
ATOM 740 O O . GLN A 1 91 ? 15.119 6.247 -7.436 1.00 51.22 91 GLN A O 1
ATOM 745 N N . PRO A 1 92 ? 17.358 6.198 -7.165 1.00 45.84 92 PRO A N 1
ATOM 746 C CA . PRO A 1 92 ? 17.671 5.045 -8.030 1.00 45.84 92 PRO A CA 1
ATOM 747 C C . PRO A 1 92 ? 16.896 3.732 -7.785 1.00 45.84 92 PRO A C 1
ATOM 749 O O . PRO A 1 92 ? 17.154 2.739 -8.455 1.00 45.84 92 PRO A O 1
ATOM 752 N N . TRP A 1 93 ? 15.936 3.709 -6.857 1.00 53.88 93 TRP A N 1
ATOM 753 C CA . TRP A 1 93 ? 15.201 2.517 -6.418 1.00 53.88 93 TRP A CA 1
ATOM 754 C C . TRP A 1 93 ? 13.671 2.667 -6.485 1.00 53.88 93 TRP A C 1
ATOM 756 O O . TRP A 1 93 ? 12.945 1.739 -6.132 1.00 53.88 93 TRP A O 1
ATOM 766 N N . THR A 1 94 ? 13.136 3.811 -6.927 1.00 64.88 94 THR A N 1
ATOM 767 C CA . THR A 1 94 ? 11.686 4.094 -6.838 1.00 64.88 94 THR A CA 1
ATOM 768 C C . THR A 1 94 ? 10.830 3.221 -7.747 1.00 64.88 94 THR A C 1
ATOM 770 O O . THR A 1 94 ? 9.728 2.845 -7.353 1.00 64.88 94 THR A O 1
ATOM 773 N N . GLY A 1 95 ? 11.331 2.859 -8.931 1.00 77.19 95 GLY A N 1
ATOM 774 C CA . GLY A 1 95 ? 10.576 2.078 -9.915 1.00 77.19 95 GLY A CA 1
ATOM 775 C C . GLY A 1 95 ? 10.222 0.663 -9.451 1.00 77.19 95 GLY A C 1
ATOM 776 O O . GLY A 1 95 ? 9.198 0.140 -9.869 1.00 77.19 95 GLY A O 1
ATOM 777 N N . PHE A 1 96 ? 11.030 0.080 -8.558 1.00 88.25 96 PHE A N 1
ATOM 778 C CA . PHE A 1 96 ? 10.909 -1.298 -8.056 1.00 88.25 96 PHE A CA 1
ATOM 779 C C . PHE A 1 96 ? 10.465 -1.364 -6.591 1.00 88.25 96 PHE A C 1
ATOM 781 O O . PHE A 1 96 ? 10.500 -2.423 -5.964 1.00 88.25 96 PHE A O 1
ATOM 788 N N . THR A 1 97 ? 10.043 -0.228 -6.035 1.00 90.50 97 THR A N 1
ATOM 789 C CA . THR A 1 97 ? 9.662 -0.118 -4.631 1.00 90.50 97 THR A CA 1
ATOM 790 C C . THR A 1 97 ? 8.159 0.070 -4.490 1.00 90.50 97 THR A C 1
ATOM 792 O O . THR A 1 97 ? 7.555 0.947 -5.111 1.00 90.50 97 THR A O 1
ATOM 795 N N . VAL A 1 98 ? 7.553 -0.718 -3.603 1.00 94.00 98 VAL A N 1
ATOM 796 C CA . VAL A 1 98 ? 6.160 -0.568 -3.184 1.00 94.00 98 VAL A CA 1
ATOM 797 C C . VAL A 1 98 ? 6.108 -0.203 -1.710 1.00 94.00 98 VAL A C 1
ATOM 799 O O . VAL A 1 98 ? 6.607 -0.921 -0.845 1.00 94.00 98 VAL A O 1
ATOM 802 N N . GLN A 1 99 ? 5.456 0.916 -1.424 1.00 95.69 99 G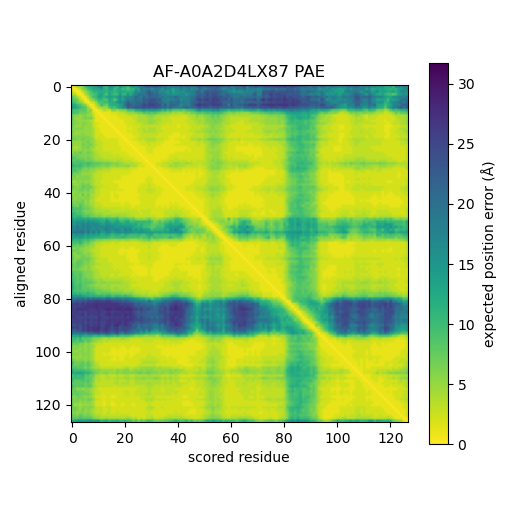LN A N 1
ATOM 803 C CA . GLN A 1 99 ? 5.296 1.466 -0.085 1.00 95.69 99 GLN A CA 1
ATOM 804 C C . GLN A 1 99 ? 3.859 1.265 0.388 1.00 95.69 99 GLN A C 1
ATOM 806 O O . GLN A 1 99 ? 2.926 1.653 -0.316 1.00 95.69 99 GLN A O 1
ATOM 811 N N . ILE A 1 100 ? 3.663 0.676 1.571 1.00 97.50 100 ILE A N 1
ATOM 812 C CA . ILE A 1 100 ? 2.333 0.364 2.115 1.00 97.50 100 ILE A CA 1
ATOM 813 C C . ILE A 1 100 ? 2.228 0.814 3.571 1.00 97.50 100 ILE A C 1
ATOM 815 O O . ILE A 1 100 ? 3.089 0.497 4.387 1.00 97.50 100 ILE A O 1
ATOM 819 N N . SER A 1 101 ? 1.138 1.488 3.938 1.00 97.88 101 SER A N 1
ATOM 820 C CA . SER A 1 101 ? 0.808 1.800 5.332 1.00 97.88 101 SER A CA 1
ATOM 821 C C . SER A 1 101 ? -0.511 1.166 5.770 1.00 97.88 101 SER A C 1
ATOM 823 O O . SER A 1 101 ? -1.454 0.996 4.993 1.00 97.88 101 SER A O 1
ATOM 825 N N . PHE A 1 102 ? -0.595 0.842 7.060 1.00 97.56 102 PHE A N 1
ATOM 826 C CA . PHE A 1 102 ? -1.795 0.266 7.662 1.00 97.56 102 PHE A CA 1
ATOM 827 C C . PHE A 1 102 ? -2.626 1.346 8.350 1.00 97.56 102 PHE A C 1
ATOM 829 O O . PHE A 1 102 ? -2.093 2.139 9.130 1.00 97.56 102 PHE A O 1
ATOM 836 N N . VAL A 1 103 ? -3.948 1.340 8.132 1.00 96.75 103 VAL A N 1
ATOM 837 C CA . VAL A 1 103 ? -4.966 2.169 8.817 1.00 96.75 103 VAL A CA 1
ATOM 838 C C . VAL A 1 103 ? -4.877 3.678 8.546 1.00 96.75 103 VAL A C 1
ATOM 840 O O . VAL A 1 103 ? -5.904 4.357 8.518 1.00 96.75 103 VAL A O 1
ATOM 843 N N . LYS A 1 104 ? -3.679 4.240 8.376 1.00 96.31 104 LYS A N 1
ATOM 844 C CA . LYS A 1 104 ? -3.422 5.676 8.223 1.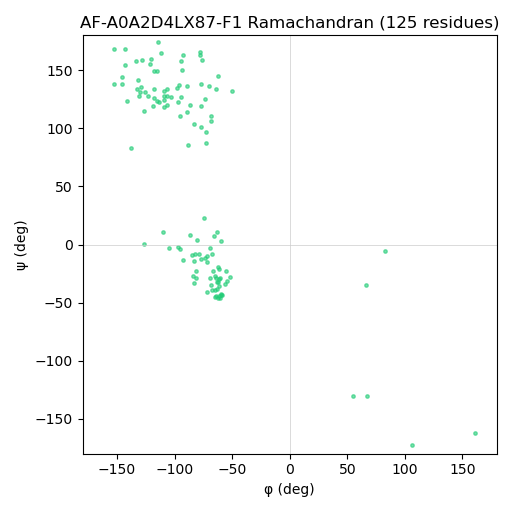00 96.31 104 LYS A CA 1
ATOM 845 C C . LYS A 1 104 ? -2.782 5.955 6.868 1.00 96.31 104 LYS A C 1
ATOM 847 O O . LYS A 1 104 ? -1.684 5.471 6.626 1.00 96.31 104 LYS A O 1
ATOM 852 N N . GLY A 1 105 ? -3.447 6.756 6.038 1.00 95.62 105 GLY A N 1
ATOM 853 C CA . GLY A 1 105 ? -2.919 7.213 4.750 1.00 95.62 105 GLY A CA 1
ATOM 854 C C . GLY A 1 105 ? -1.910 8.350 4.883 1.00 95.62 105 GLY A C 1
ATOM 855 O O . GLY A 1 105 ? -1.805 8.977 5.945 1.00 95.62 105 GLY A O 1
ATOM 856 N N . TRP A 1 106 ? -1.187 8.598 3.792 1.00 95.62 106 TRP A N 1
ATOM 857 C CA . TRP A 1 106 ? -0.226 9.688 3.643 1.00 95.62 106 TRP A CA 1
ATOM 858 C C . TRP A 1 106 ? -0.265 10.268 2.221 1.00 95.62 106 TRP A C 1
ATOM 860 O O . TRP A 1 106 ? -0.863 9.667 1.335 1.00 95.62 106 TRP A O 1
ATOM 870 N N . GLY A 1 107 ? 0.374 11.415 2.001 1.00 91.38 107 GLY A N 1
ATOM 871 C CA . GLY A 1 107 ? 0.428 12.130 0.725 1.00 91.38 107 GLY A CA 1
ATOM 872 C C . GLY A 1 107 ? -0.446 13.385 0.714 1.00 91.38 107 GLY A C 1
ATOM 873 O O . GLY A 1 107 ? -1.014 13.769 1.734 1.00 91.38 107 GLY A O 1
ATOM 874 N N . GLN A 1 108 ? -0.571 14.013 -0.457 1.00 86.62 108 GLN A N 1
ATOM 875 C CA . GLN A 1 108 ? -1.202 15.332 -0.627 1.00 86.62 108 GLN A CA 1
ATOM 876 C C . GLN A 1 108 ? -2.646 15.405 -0.106 1.00 86.62 108 GLN A C 1
ATOM 878 O O . GLN A 1 108 ? -3.062 16.426 0.432 1.00 86.62 108 GLN A O 1
ATOM 883 N N . CYS A 1 109 ? -3.405 14.311 -0.209 1.00 88.19 109 CYS A N 1
ATOM 884 C CA . CYS A 1 109 ? -4.793 14.242 0.257 1.00 88.19 109 CYS A CA 1
ATOM 885 C C . CYS A 1 109 ? -4.934 13.872 1.746 1.00 88.19 109 CYS A C 1
ATOM 887 O O . CYS A 1 109 ? -6.042 13.601 2.211 1.00 88.19 109 CYS A O 1
ATOM 889 N N . TYR A 1 110 ? -3.834 13.811 2.502 1.00 92.56 110 TYR A N 1
ATOM 890 C CA . TYR A 1 110 ? -3.821 13.362 3.892 1.00 92.56 110 TYR A CA 1
ATOM 891 C C . TYR A 1 110 ? -3.014 14.303 4.784 1.00 92.56 110 TYR A C 1
ATOM 893 O O . TYR A 1 110 ? -2.113 15.005 4.348 1.00 92.56 110 TYR A O 1
ATOM 901 N N . THR A 1 111 ? -3.287 14.272 6.090 1.00 92.88 111 THR A N 1
ATOM 902 C CA . THR A 1 111 ? -2.525 15.059 7.075 1.00 92.88 111 THR A CA 1
ATOM 903 C C . THR A 1 111 ? -1.048 14.651 7.130 1.00 92.88 111 THR A C 1
ATOM 905 O O . THR A 1 111 ? -0.181 15.473 7.406 1.00 92.88 111 THR A O 1
ATOM 908 N N . ARG A 1 112 ? -0.745 13.371 6.890 1.00 93.62 112 ARG A N 1
ATOM 909 C CA . ARG A 1 112 ? 0.628 12.849 6.876 1.00 93.62 112 ARG A CA 1
ATOM 910 C C . ARG A 1 112 ? 1.195 13.034 5.476 1.00 93.62 112 ARG A C 1
ATOM 912 O O . ARG A 1 112 ? 0.651 12.456 4.551 1.00 93.62 112 ARG A O 1
ATOM 919 N N . GLN A 1 113 ? 2.286 13.776 5.318 1.00 92.69 113 GLN A N 1
ATOM 920 C CA . GLN A 1 113 ? 2.883 13.983 3.990 1.00 92.69 113 GLN A CA 1
ATOM 921 C C . GLN A 1 113 ? 3.814 12.833 3.573 1.00 92.69 113 GLN A C 1
ATOM 923 O O . GLN A 1 113 ? 3.851 12.456 2.406 1.00 92.69 113 GLN A O 1
ATOM 928 N N . PHE A 1 114 ? 4.502 12.208 4.534 1.00 91.69 114 PHE A N 1
ATOM 929 C CA . PHE A 1 114 ? 5.470 11.136 4.285 1.00 91.69 114 PHE A CA 1
ATOM 930 C C . PHE A 1 114 ? 5.023 9.809 4.895 1.00 91.69 114 PHE A C 1
ATOM 932 O O . PHE A 1 114 ? 4.404 9.788 5.962 1.00 91.69 114 PHE A O 1
ATOM 939 N N . ILE A 1 115 ? 5.403 8.690 4.270 1.00 93.44 115 ILE A N 1
ATOM 940 C CA . ILE A 1 115 ? 5.088 7.356 4.802 1.00 93.44 115 ILE A CA 1
ATOM 941 C C . ILE A 1 115 ? 5.744 7.098 6.162 1.00 93.44 115 ILE A C 1
ATOM 943 O O . ILE A 1 115 ? 5.133 6.472 7.019 1.00 93.44 115 ILE A O 1
ATOM 947 N N . SER A 1 116 ? 6.928 7.660 6.419 1.00 92.69 116 SER A N 1
ATOM 948 C CA . SER A 1 116 ? 7.610 7.577 7.719 1.00 92.69 116 SER A CA 1
ATOM 949 C C . SER A 1 116 ? 6.817 8.226 8.857 1.00 92.69 116 SER A C 1
ATOM 951 O O . SER A 1 116 ? 7.027 7.911 10.025 1.00 92.69 116 SER A O 1
ATOM 953 N N . SER A 1 117 ? 5.862 9.104 8.530 1.00 93.75 117 SER A N 1
ATOM 954 C CA . SER A 1 117 ? 4.923 9.656 9.506 1.00 93.75 117 SER A CA 1
ATOM 955 C C . SER A 1 117 ? 3.814 8.663 9.869 1.00 93.75 117 SER A C 1
ATOM 957 O O . SER A 1 117 ? 3.064 8.916 10.813 1.00 93.75 117 SER A O 1
ATOM 959 N N . CYS A 1 118 ? 3.637 7.562 9.134 1.00 94.31 118 CYS A N 1
ATOM 960 C CA . CYS A 1 118 ? 2.660 6.526 9.449 1.00 94.31 118 CYS A CA 1
ATOM 961 C C . CYS A 1 118 ? 3.164 5.627 10.591 1.00 94.31 118 CYS A C 1
ATOM 963 O O . CYS A 1 118 ? 4.322 5.225 10.610 1.00 94.31 118 CYS A O 1
ATOM 965 N N . PRO A 1 119 ? 2.292 5.256 11.543 1.00 93.25 119 PRO A N 1
ATOM 966 C CA . PRO A 1 119 ? 2.697 4.488 12.722 1.00 93.25 119 PRO A CA 1
ATOM 967 C C . PRO A 1 119 ? 3.105 3.040 12.417 1.00 93.25 119 PRO A C 1
ATOM 969 O O . PRO A 1 119 ? 3.892 2.457 13.158 1.00 93.25 119 PRO A O 1
ATOM 972 N N . CYS A 1 120 ? 2.545 2.436 11.368 1.00 94.50 120 CYS A N 1
ATOM 973 C CA . CYS A 1 120 ? 2.909 1.104 10.894 1.00 94.50 120 CYS A CA 1
ATOM 974 C C . CYS A 1 120 ? 2.880 1.112 9.367 1.00 94.50 120 CYS A C 1
ATOM 976 O O . CYS A 1 120 ? 1.849 1.434 8.767 1.00 94.50 120 CYS A O 1
ATOM 978 N N . TRP A 1 121 ? 4.001 0.755 8.758 1.00 96.06 121 TRP A N 1
ATOM 979 C CA . TRP A 1 121 ? 4.180 0.710 7.315 1.00 96.06 121 TRP A CA 1
ATOM 980 C C . TRP A 1 121 ? 5.241 -0.326 6.952 1.00 96.06 121 TRP A C 1
ATOM 982 O O . TRP A 1 121 ? 5.921 -0.859 7.832 1.00 96.06 121 TRP A O 1
ATOM 992 N N . LEU A 1 122 ? 5.325 -0.640 5.668 1.00 95.06 122 LEU A N 1
ATOM 993 C CA . LEU A 1 122 ? 6.316 -1.525 5.086 1.00 95.06 122 LEU A CA 1
ATOM 994 C C . LEU A 1 122 ? 6.728 -1.008 3.711 1.00 95.06 122 LEU A C 1
ATOM 996 O O . LEU A 1 122 ? 5.971 -0.305 3.038 1.00 95.06 122 LEU A O 1
ATOM 1000 N N . GLU A 1 123 ? 7.934 -1.381 3.323 1.00 94.62 123 GLU A N 1
ATOM 1001 C CA . GLU A 1 123 ? 8.500 -1.133 2.009 1.00 94.62 123 GLU A CA 1
ATOM 1002 C C . GLU A 1 123 ? 8.954 -2.469 1.438 1.00 94.62 123 GLU A C 1
ATOM 1004 O O . GLU A 1 123 ? 9.567 -3.278 2.138 1.00 94.62 123 GLU A O 1
ATOM 1009 N N . ILE A 1 124 ? 8.570 -2.723 0.195 1.00 93.75 124 ILE A N 1
ATOM 1010 C CA . ILE A 1 124 ? 8.879 -3.947 -0.531 1.00 93.75 124 ILE A CA 1
ATOM 1011 C C . ILE A 1 124 ? 9.712 -3.535 -1.726 1.00 93.75 124 ILE A C 1
ATOM 1013 O O . ILE A 1 124 ? 9.284 -2.684 -2.503 1.00 93.75 124 ILE A O 1
ATOM 1017 N N . ILE A 1 125 ? 10.874 -4.155 -1.862 1.00 91.81 125 ILE A N 1
ATOM 1018 C CA . ILE A 1 125 ? 11.784 -3.945 -2.980 1.00 91.81 125 ILE A CA 1
ATOM 1019 C C . ILE A 1 125 ? 11.742 -5.214 -3.824 1.00 91.81 125 ILE A C 1
ATOM 1021 O O . ILE A 1 125 ? 11.929 -6.316 -3.300 1.00 91.81 125 ILE A O 1
ATOM 1025 N N . PHE A 1 126 ? 11.440 -5.060 -5.109 1.00 87.12 126 PHE A N 1
ATOM 1026 C CA . PHE A 1 126 ? 11.450 -6.150 -6.076 1.00 87.12 126 PHE A CA 1
ATOM 1027 C C . PHE A 1 126 ? 12.808 -6.191 -6.781 1.00 87.12 126 PHE A C 1
ATOM 1029 O O . PHE A 1 126 ? 13.256 -5.177 -7.309 1.00 87.12 126 PHE A O 1
ATOM 1036 N N . ASN A 1 127 ? 13.445 -7.364 -6.765 1.00 78.06 127 ASN A N 1
ATOM 1037 C CA . ASN A 1 127 ? 14.701 -7.638 -7.468 1.00 78.06 127 ASN A CA 1
ATOM 1038 C C . ASN A 1 127 ? 14.438 -8.337 -8.801 1.00 78.06 127 ASN A C 1
ATOM 1040 O O . ASN A 1 127 ? 13.463 -9.129 -8.857 1.00 78.06 127 ASN A O 1
#

Nearest PDB structures (foldseek):
  7cd1-assembly2_D  TM=9.507E-01  e=7.195E-20  Mus musculus
  1u7f-assembly1_C  TM=8.987E-01  e=2.593E-09  Homo sapiens
  5xod-assembly1_A  TM=8.746E-01  e=1.290E-07  Homo sapiens
  1mjs-assembly1_A  TM=8.320E-01  e=6.467E-07  Homo sapiens
  1j2f-assembly1_A  TM=6.057E-01  e=1.238E-02  Homo sapiens

Secondary structure (DSSP, 8-state):
-TT-------HHHHHHHHH-TT-EEEEE-SS-EEEEE-SSS-EEEEETTTS-TT-SS---EEE-TT-EEEEE-HHHHHHH--TT-TTTTTSTTGGGEEEEEES---STTSS--SGGGSSSEEEEE--

Mean predicted aligned error: 6.67 Å

InterPro domains:
  IPR001132 SMAD domain [PF03166] (1-127)
  IPR001132 SMAD domain [PS51076] (1-127)
  IPR001132 SMAD domain [SM00524] (1-127)
  IPR008984 SMAD/FHA domain superfamily [SSF49879] (1-127)
  IPR013790 SMAD/Dwarfins [PTHR13703] (1-127)
  IPR017855 SMAD-like domain superfamily [G3DSA:2.60.200.10] (1-127)

Sequence (127 aa):
LGQLNSDNKNHLVQKVRAKIGYGIQLSKEVDGVWLYNRSSYPIFIKSATLDNPDSRTLLVHKVFPGFSIKAFDYEKAYSLQRPNDHEFMQQPWTGFTVQISFVKGWGQCYTRQFISSCPCWLEIIFN

Organism: NCBI:txid129469

Radius of gyration: 15.21 Å; Cα contacts (8 Å, |Δi|>4): 229; chains: 1; bounding box: 29×30×44 Å